Protein AF-A0A2N9XU86-F1 (afdb_monomer)

Mean predicted aligned error: 5.35 Å

Nearest PDB structures (foldseek):
  3bru-assembly1_B  TM=9.647E-01  e=7.164E-05  Cereibacter sphaeroides 2.4.1
  5lcy-assembly1_C  TM=3.429E-01  e=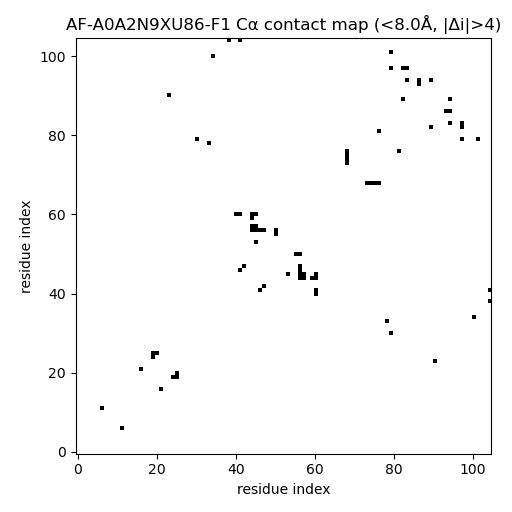9.586E+00  Salmonella enterica subsp. enterica serovar Typhimurium

Solvent-accessible surface area (backbone atoms only — not comparable to full-atom values): 6299 Å² total; per-residue (Å²): 140,77,86,78,70,80,78,51,69,67,55,56,50,51,58,48,52,71,81,29,96,40,74,63,58,44,50,52,53,50,50,54,52,49,47,56,57,49,49,53,54,47,48,67,26,70,64,37,76,92,46,82,50,69,67,56,18,50,52,52,38,54,52,52,50,52,54,60,27,53,78,52,75,59,77,57,80,60,65,64,66,57,48,65,78,45,46,94,80,50,62,90,65,45,61,62,51,50,51,54,52,60,75,70,104

pLDDT: mean 92.64, std 10.51, range [37.25, 98.5]

Foldseek 3Di:
DDPPPDDDPVNVVVVVCVPDVDPQRVVVVVLVVLLVVVVVLLCVQQVPVVDVDNVVSVVVSVVVVVVVCVVVVVPDDRPLVVCCVVVVPDDPCSNVVSVVSVVVD

Radius of gyration: 18.56 Å; Cα contacts (8 Å, |Δi|>4): 41; chains: 1; bounding box: 4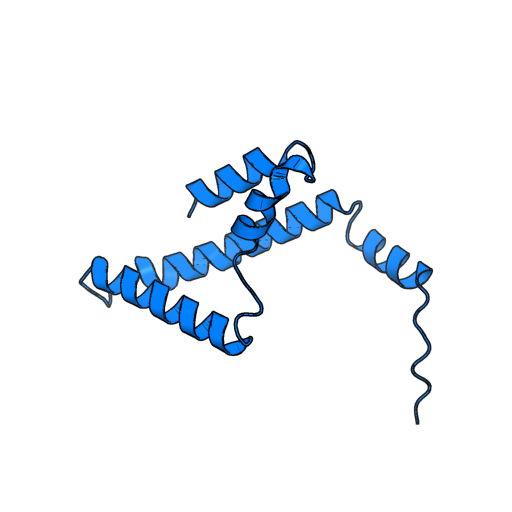0×38×49 Å

Organism: NCBI:txid1196083

Structure (mmCIF, N/CA/C/O backbone):
data_AF-A0A2N9XU86-F1
#
_entry.id   AF-A0A2N9XU86-F1
#
loop_
_atom_site.group_PDB
_atom_site.id
_atom_site.type_symbol
_atom_site.label_atom_id
_atom_site.label_alt_id
_atom_site.label_comp_id
_atom_site.label_asym_id
_atom_site.label_entity_id
_atom_site.label_seq_id
_atom_site.pdbx_PDB_ins_code
_atom_site.Cartn_x
_atom_site.Cartn_y
_atom_site.Cartn_z
_atom_site.occupancy
_atom_site.B_iso_or_equiv
_atom_site.auth_seq_id
_atom_site.auth_comp_id
_atom_site.auth_asym_id
_atom_site.auth_atom_id
_atom_site.pdbx_PDB_model_num
ATOM 1 N N . MET A 1 1 ? 7.329 -28.351 30.632 1.00 37.25 1 MET A N 1
ATOM 2 C CA . MET A 1 1 ? 7.551 -27.396 29.527 1.00 37.25 1 MET A CA 1
ATOM 3 C C . MET A 1 1 ? 6.386 -27.533 28.563 1.00 37.25 1 MET A C 1
ATOM 5 O O . MET A 1 1 ? 6.199 -28.628 28.067 1.00 37.25 1 MET A O 1
ATOM 9 N N . GLU A 1 2 ? 5.501 -26.582 28.312 1.00 47.25 2 GLU A N 1
ATOM 10 C CA . GLU A 1 2 ? 5.261 -25.232 28.819 1.00 47.25 2 GLU A CA 1
ATOM 11 C C . GLU A 1 2 ? 3.750 -25.014 28.675 1.00 47.25 2 GLU A C 1
ATOM 13 O O . GLU A 1 2 ? 3.166 -25.270 27.621 1.00 47.25 2 GLU A O 1
ATOM 18 N N . GLN A 1 3 ? 3.104 -24.578 29.751 1.00 50.62 3 GLN A N 1
ATOM 19 C CA . GLN A 1 3 ? 1.735 -24.090 29.705 1.00 50.62 3 GLN A CA 1
ATOM 20 C C . GLN A 1 3 ? 1.761 -22.726 29.008 1.00 50.62 3 GLN A C 1
ATOM 22 O O . GLN A 1 3 ? 1.964 -21.700 29.653 1.00 50.62 3 GLN A O 1
ATOM 27 N N . LEU A 1 4 ? 1.551 -22.700 27.690 1.00 56.53 4 LEU A N 1
ATOM 28 C CA . LEU A 1 4 ? 1.125 -21.481 27.004 1.00 56.53 4 LEU A CA 1
ATOM 29 C C . LEU A 1 4 ? -0.290 -21.159 27.492 1.00 56.53 4 LEU A C 1
ATOM 31 O O . LEU A 1 4 ? -1.294 -21.600 26.933 1.00 56.53 4 LEU A O 1
ATOM 35 N N . HIS A 1 5 ? -0.344 -20.438 28.610 1.00 59.62 5 HIS A N 1
ATOM 36 C CA . HIS A 1 5 ? -1.536 -19.797 29.136 1.00 59.62 5 HIS A CA 1
ATOM 37 C C . HIS A 1 5 ? -2.293 -19.130 27.983 1.00 59.62 5 HIS A C 1
ATOM 39 O O . HIS A 1 5 ? -1.756 -18.265 27.289 1.00 59.62 5 HIS A O 1
ATOM 45 N N . LYS A 1 6 ? -3.555 -19.529 27.783 1.00 70.88 6 LYS A N 1
ATOM 46 C CA . LYS A 1 6 ? -4.492 -18.822 26.907 1.00 70.88 6 LYS A CA 1
ATOM 47 C C . LYS A 1 6 ? -4.560 -17.368 27.376 1.00 70.88 6 LYS A C 1
ATOM 49 O O . LYS A 1 6 ? -5.148 -17.087 28.419 1.00 70.88 6 LYS A O 1
ATOM 54 N N . ILE A 1 7 ? -3.945 -16.456 26.627 1.00 76.25 7 ILE A N 1
ATOM 55 C CA . ILE A 1 7 ? -4.091 -15.018 26.851 1.00 76.25 7 ILE A CA 1
ATOM 56 C C . ILE A 1 7 ? -5.587 -14.700 26.771 1.00 76.25 7 ILE A C 1
ATOM 58 O O . ILE A 1 7 ? -6.250 -15.063 25.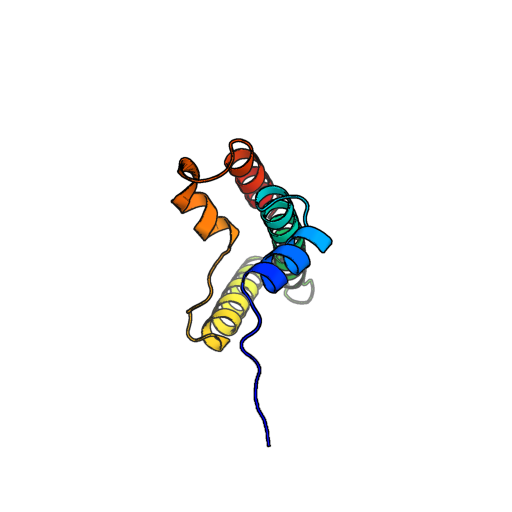796 1.00 76.25 7 ILE A O 1
ATOM 62 N N . SER A 1 8 ? -6.138 -14.067 27.807 1.00 84.62 8 SER A N 1
ATOM 63 C CA . SER A 1 8 ? -7.562 -13.739 27.831 1.00 84.62 8 SER A CA 1
ATOM 64 C C . SER A 1 8 ? -7.882 -12.649 26.806 1.00 84.62 8 SER A C 1
ATOM 66 O O . SER A 1 8 ? -7.087 -11.739 26.557 1.00 84.62 8 SER A O 1
ATOM 68 N N . PHE A 1 9 ? -9.078 -12.714 26.219 1.00 83.31 9 PHE A N 1
ATOM 69 C CA . PHE A 1 9 ? -9.549 -11.693 25.280 1.00 83.31 9 PHE A CA 1
ATOM 70 C C . PHE A 1 9 ? -9.537 -10.286 25.903 1.00 83.31 9 PHE A C 1
ATOM 72 O O . PHE A 1 9 ? -9.148 -9.319 25.251 1.00 83.31 9 PHE A O 1
ATOM 79 N N . ASP A 1 10 ? -9.870 -10.181 27.191 1.00 85.44 10 ASP A N 1
ATOM 80 C CA . ASP A 1 10 ? -9.838 -8.917 27.931 1.00 85.44 10 ASP A CA 1
ATOM 81 C C . ASP A 1 10 ? -8.435 -8.323 28.045 1.00 85.44 10 ASP A C 1
ATOM 83 O O . ASP A 1 10 ? -8.276 -7.101 28.000 1.00 85.44 10 ASP A O 1
ATOM 87 N N . TYR A 1 11 ? -7.409 -9.167 28.167 1.00 88.00 11 TYR A N 1
ATOM 88 C CA . TYR A 1 11 ? -6.025 -8.712 28.164 1.00 88.00 11 TYR A CA 1
ATOM 89 C C . TYR A 1 11 ? -5.631 -8.155 26.790 1.00 88.00 11 TYR A C 1
ATOM 91 O O . TYR A 1 11 ? -5.099 -7.049 26.711 1.00 88.00 11 TYR A O 1
ATOM 99 N N . LEU A 1 12 ? -5.963 -8.863 25.702 1.00 87.06 12 LEU A N 1
ATOM 100 C CA . LEU A 1 12 ? -5.708 -8.389 24.333 1.00 87.06 12 LEU A CA 1
ATOM 101 C C . LEU A 1 12 ? -6.425 -7.066 24.054 1.00 87.06 12 LEU A C 1
ATOM 103 O O . LEU A 1 12 ? -5.854 -6.162 23.446 1.00 87.06 12 LEU A O 1
ATOM 107 N N . LYS A 1 13 ? -7.656 -6.927 24.553 1.00 87.50 13 LYS A N 1
ATOM 108 C CA . LYS A 1 13 ? -8.430 -5.693 24.443 1.00 87.50 13 LYS A CA 1
ATOM 109 C C . LYS A 1 13 ? -7.724 -4.541 25.157 1.00 87.50 13 LYS A C 1
ATOM 111 O O . LYS A 1 13 ? -7.510 -3.499 24.547 1.00 87.50 13 LYS A O 1
ATOM 116 N N . ARG A 1 14 ? -7.312 -4.723 26.417 1.00 90.56 14 ARG A N 1
ATOM 117 C CA . ARG A 1 14 ? -6.574 -3.683 27.158 1.00 90.56 14 ARG A CA 1
ATOM 118 C C . ARG A 1 14 ? -5.250 -3.327 26.492 1.00 90.56 14 ARG A C 1
ATOM 120 O O . ARG A 1 14 ? -4.938 -2.149 26.400 1.00 90.56 14 ARG A O 1
ATOM 127 N N . SER A 1 15 ? -4.507 -4.318 26.003 1.00 93.00 15 SER A N 1
ATOM 128 C CA . SER A 1 15 ? -3.250 -4.086 25.289 1.00 93.00 15 SER A CA 1
ATOM 129 C C . SER A 1 15 ? -3.467 -3.270 24.012 1.00 93.00 15 SER A C 1
ATOM 131 O O . SER A 1 15 ? -2.744 -2.309 23.784 1.00 93.00 15 SER A O 1
ATOM 133 N N . PHE A 1 16 ? -4.505 -3.563 23.224 1.00 94.06 16 PHE A N 1
ATOM 134 C CA . PHE A 1 16 ? -4.848 -2.749 22.056 1.00 94.06 16 PHE A CA 1
ATOM 135 C C . PHE A 1 16 ? -5.169 -1.299 22.446 1.00 94.06 16 PHE A C 1
ATOM 137 O O . PHE A 1 16 ? -4.586 -0.372 21.887 1.00 94.06 16 PHE A O 1
ATOM 144 N N . TYR A 1 17 ? -6.050 -1.106 23.435 1.00 94.69 17 TYR A N 1
ATOM 145 C CA . TYR A 1 17 ? -6.479 0.231 23.857 1.00 94.69 17 TYR A CA 1
ATOM 146 C C . TYR A 1 17 ? -5.414 1.029 24.616 1.00 94.69 17 TYR A C 1
ATOM 148 O O . TYR A 1 17 ? -5.561 2.236 24.781 1.00 94.69 17 TYR A O 1
ATOM 156 N N . TYR A 1 18 ? -4.331 0.377 25.046 1.00 94.19 18 TYR A N 1
ATOM 157 C CA . TYR A 1 18 ? -3.139 1.060 25.536 1.00 94.19 18 TYR A CA 1
ATOM 158 C C . TYR A 1 18 ? -2.423 1.827 24.412 1.00 94.19 18 TYR A C 1
ATOM 160 O O . TYR A 1 18 ? -1.930 2.926 24.650 1.00 94.19 18 TYR A O 1
ATOM 168 N N . TYR A 1 19 ? -2.393 1.277 23.192 1.00 94.81 19 TYR A N 1
ATOM 169 C CA . TYR A 1 19 ? -1.719 1.894 22.041 1.00 94.81 19 TYR A CA 1
ATOM 170 C C . TYR A 1 19 ? -2.647 2.735 21.161 1.00 94.81 19 TYR A C 1
ATOM 172 O O . TYR A 1 19 ? -2.202 3.728 20.594 1.00 94.81 19 TYR A O 1
ATOM 180 N N . PHE A 1 20 ? -3.919 2.349 21.034 1.00 96.25 20 PHE A N 1
ATOM 181 C CA . PHE A 1 20 ? -4.873 2.994 20.130 1.00 96.25 20 PHE A CA 1
ATOM 182 C C . PHE A 1 20 ? -6.194 3.268 20.842 1.00 96.25 20 PHE A C 1
ATOM 184 O O . PHE A 1 20 ? -6.840 2.359 21.356 1.00 96.25 20 PHE A O 1
ATOM 191 N N . LYS A 1 21 ? -6.666 4.510 20.812 1.00 93.94 21 LYS A N 1
ATOM 192 C CA . LYS A 1 21 ? -7.943 4.933 21.402 1.00 93.94 21 LYS A CA 1
ATOM 193 C C . LYS A 1 21 ? -9.135 4.304 20.684 1.00 93.94 21 LYS A C 1
ATOM 195 O O . LYS A 1 21 ? -10.188 4.113 21.290 1.00 93.94 21 LYS A O 1
ATOM 200 N N . SER A 1 22 ? -8.997 3.963 19.402 1.00 94.25 22 SER A N 1
ATOM 201 C CA . SER A 1 22 ? -10.053 3.311 18.626 1.00 94.25 22 SER A CA 1
ATOM 202 C C . SER A 1 22 ? -9.508 2.455 17.477 1.00 94.25 22 SER A C 1
ATOM 204 O O . SER A 1 22 ? -8.355 2.573 17.063 1.00 94.25 22 SER A O 1
ATOM 206 N N . LYS A 1 23 ? -10.370 1.595 16.915 1.00 91.50 23 LYS A N 1
ATOM 207 C CA . LYS A 1 23 ? -10.064 0.867 15.670 1.00 91.50 23 LYS A CA 1
ATOM 208 C C . LYS A 1 23 ? -9.851 1.811 14.486 1.00 91.50 23 LYS A C 1
ATOM 210 O O . LYS A 1 23 ? -9.097 1.480 13.579 1.00 91.50 23 LYS A O 1
ATOM 215 N N . GLU A 1 24 ? -10.511 2.965 14.502 1.00 93.44 24 GLU A N 1
ATOM 216 C CA . GLU A 1 24 ? -10.368 3.976 13.461 1.00 93.44 24 GLU A CA 1
ATOM 217 C C . GLU A 1 24 ? -8.985 4.635 13.506 1.00 93.44 24 GLU A C 1
ATOM 219 O O . GLU A 1 24 ? -8.337 4.729 12.465 1.00 93.44 24 GLU A O 1
ATOM 224 N N . GLU A 1 25 ? -8.510 5.024 14.695 1.00 94.75 25 GLU A N 1
ATOM 225 C CA . GLU A 1 25 ? -7.160 5.57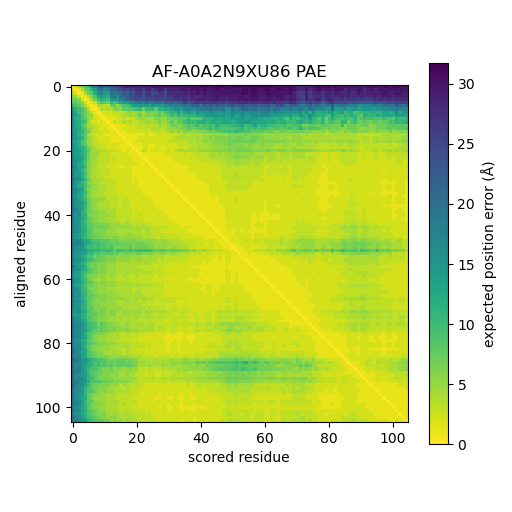6 14.892 1.00 94.75 25 GLU A CA 1
ATOM 226 C C . GLU A 1 25 ? -6.086 4.555 14.507 1.00 94.75 25 GLU A C 1
ATOM 228 O O . GLU A 1 25 ? -5.126 4.887 13.811 1.00 94.75 25 GLU A O 1
ATOM 233 N N . PHE A 1 26 ? -6.284 3.291 14.889 1.00 95.31 26 PHE A N 1
ATOM 234 C CA . PHE A 1 26 ? -5.419 2.194 14.468 1.00 95.31 26 PHE A CA 1
ATOM 235 C C . PHE A 1 26 ? -5.365 2.055 12.942 1.00 95.31 26 PHE A C 1
ATOM 237 O O . PHE A 1 26 ? -4.282 1.973 12.366 1.00 95.31 26 PHE A O 1
ATOM 244 N N . GLY A 1 27 ? -6.522 2.058 12.273 1.00 94.62 27 GLY A N 1
ATOM 245 C CA . GLY A 1 27 ? -6.586 1.936 10.819 1.00 94.62 27 GLY A CA 1
ATOM 246 C C . GLY A 1 27 ? -5.939 3.117 10.088 1.00 94.62 27 GLY A C 1
ATOM 247 O O . GLY A 1 27 ? -5.180 2.889 9.148 1.00 94.62 27 GLY A O 1
ATOM 248 N N . LYS A 1 28 ? -6.152 4.355 10.564 1.00 95.44 28 LYS A N 1
ATOM 249 C CA . LYS A 1 28 ? -5.492 5.566 10.041 1.00 95.44 28 LYS A CA 1
ATOM 250 C C . LYS A 1 28 ? -3.967 5.471 10.208 1.00 95.44 28 LYS A C 1
ATOM 252 O O . LYS A 1 28 ? -3.239 5.605 9.232 1.00 95.44 28 LYS A O 1
ATOM 257 N N . THR A 1 29 ? -3.493 5.072 11.391 1.00 96.56 29 THR A N 1
ATOM 258 C CA . THR A 1 29 ? -2.056 4.852 11.657 1.00 96.56 29 THR A CA 1
ATOM 259 C C . THR A 1 29 ? -1.438 3.796 10.729 1.00 96.56 29 THR A C 1
ATOM 261 O O . THR A 1 29 ? -0.330 3.973 10.220 1.00 96.56 29 THR A O 1
ATOM 264 N N . ILE A 1 30 ? -2.142 2.684 10.480 1.00 96.56 30 ILE A N 1
ATOM 265 C CA . ILE A 1 30 ? -1.674 1.653 9.542 1.00 96.56 30 ILE A CA 1
ATOM 266 C C . ILE A 1 30 ? -1.603 2.197 8.115 1.00 96.56 30 ILE A C 1
ATOM 268 O O . ILE A 1 30 ? -0.650 1.882 7.402 1.00 96.56 30 ILE A O 1
ATOM 272 N N . LEU A 1 31 ? -2.604 2.966 7.684 1.00 97.06 31 LEU A N 1
ATOM 273 C CA . LEU A 1 31 ? -2.626 3.563 6.352 1.00 97.06 31 LEU A CA 1
ATOM 274 C C . LEU A 1 31 ? -1.459 4.529 6.151 1.00 97.06 31 LEU A C 1
ATOM 276 O O . LEU A 1 31 ? -0.797 4.441 5.120 1.00 97.06 31 LEU A O 1
ATOM 280 N N . ASP A 1 32 ? -1.145 5.356 7.146 1.00 97.12 32 ASP A N 1
ATOM 281 C CA . ASP A 1 32 ? -0.000 6.270 7.098 1.00 97.12 32 ASP A CA 1
ATOM 282 C C . ASP A 1 32 ? 1.326 5.508 6.978 1.00 97.12 32 ASP A C 1
ATOM 284 O O . ASP A 1 32 ? 2.157 5.809 6.115 1.00 97.12 32 ASP A O 1
ATOM 288 N N . TYR A 1 33 ? 1.504 4.455 7.784 1.00 97.81 33 TYR A N 1
ATOM 289 C CA . TYR A 1 33 ? 2.680 3.590 7.688 1.00 97.81 33 TYR A CA 1
ATOM 290 C C . TYR A 1 33 ? 2.771 2.900 6.321 1.00 97.81 33 TYR A C 1
ATOM 292 O O . TYR A 1 33 ? 3.845 2.841 5.718 1.00 97.81 33 TYR A O 1
ATOM 300 N N . TYR A 1 34 ? 1.649 2.380 5.816 1.00 97.88 34 TYR A N 1
ATOM 301 C CA . TYR A 1 34 ? 1.595 1.714 4.519 1.00 97.88 34 TYR A CA 1
ATOM 302 C C . TYR A 1 34 ? 1.898 2.681 3.372 1.00 97.88 34 TYR A C 1
ATOM 304 O O . TYR A 1 34 ? 2.640 2.316 2.462 1.00 97.88 34 TYR A O 1
ATOM 312 N N . ASN A 1 35 ? 1.374 3.907 3.437 1.00 97.94 35 ASN A N 1
ATOM 313 C CA . ASN A 1 35 ? 1.652 4.972 2.482 1.00 97.94 35 ASN A CA 1
ATOM 314 C C . ASN A 1 35 ? 3.153 5.272 2.439 1.00 97.94 35 ASN A C 1
ATOM 316 O O . ASN A 1 35 ? 3.766 5.147 1.383 1.00 97.94 35 ASN A O 1
ATOM 320 N N . HIS A 1 36 ? 3.773 5.544 3.592 1.00 97.94 36 HIS A N 1
ATOM 321 C CA . HIS A 1 36 ? 5.217 5.773 3.664 1.00 97.94 36 HIS A CA 1
ATOM 322 C C . HIS A 1 36 ? 6.012 4.584 3.106 1.00 97.94 36 HIS A C 1
ATOM 324 O O . HIS A 1 36 ? 6.869 4.751 2.238 1.00 97.94 36 HIS A O 1
ATOM 330 N N . PHE A 1 37 ? 5.687 3.364 3.545 1.00 96.81 37 PHE A N 1
ATOM 331 C CA . PHE A 1 37 ? 6.334 2.150 3.057 1.00 96.81 37 PHE A CA 1
ATOM 332 C C . PHE A 1 37 ? 6.251 2.020 1.531 1.00 96.81 37 PHE A C 1
ATOM 334 O O . PHE A 1 37 ? 7.252 1.684 0.894 1.00 96.81 37 PHE A O 1
ATOM 341 N N . PHE A 1 38 ? 5.078 2.258 0.939 1.00 97.62 38 PHE A N 1
ATOM 342 C CA . PHE A 1 38 ? 4.860 2.082 -0.493 1.00 97.62 38 PHE A CA 1
ATOM 343 C C . PHE A 1 38 ? 5.498 3.206 -1.319 1.00 97.62 38 PHE A C 1
ATOM 345 O O . PHE A 1 38 ? 6.172 2.909 -2.308 1.00 97.62 38 PHE A O 1
ATOM 352 N N . THR A 1 39 ? 5.405 4.459 -0.866 1.00 97.94 39 THR A N 1
ATOM 353 C CA . THR A 1 39 ? 6.099 5.610 -1.465 1.00 97.94 39 THR A CA 1
ATOM 354 C C . THR A 1 39 ? 7.604 5.367 -1.554 1.00 97.94 39 THR A C 1
ATOM 356 O O . THR A 1 39 ? 8.210 5.593 -2.601 1.00 97.94 39 THR A O 1
ATOM 359 N N . GLU A 1 40 ? 8.227 4.817 -0.509 1.00 97.81 40 GLU A N 1
ATOM 360 C CA . GLU A 1 40 ? 9.656 4.492 -0.556 1.00 97.81 40 GLU A CA 1
ATOM 361 C C . GLU A 1 40 ? 9.973 3.368 -1.560 1.00 97.81 40 GLU A C 1
ATOM 363 O O . GLU A 1 40 ? 11.021 3.393 -2.207 1.00 97.81 40 GLU A O 1
ATOM 368 N N . LYS A 1 41 ? 9.064 2.405 -1.785 1.00 96.75 41 LYS A N 1
ATOM 369 C CA . LYS A 1 41 ? 9.233 1.395 -2.852 1.00 96.75 41 LYS A CA 1
ATOM 370 C C . LYS A 1 41 ? 9.130 1.995 -4.249 1.00 96.75 41 LYS A C 1
ATOM 372 O O . LYS A 1 41 ? 9.894 1.576 -5.122 1.00 96.75 41 LYS A O 1
ATOM 377 N N . LEU A 1 42 ? 8.216 2.943 -4.451 1.00 97.88 42 LEU A N 1
ATOM 378 C CA . LEU A 1 42 ? 8.079 3.679 -5.706 1.00 97.88 42 LEU A CA 1
ATOM 379 C C . LEU A 1 42 ? 9.349 4.486 -5.979 1.00 97.88 42 LEU A C 1
ATOM 381 O O . LEU A 1 42 ? 10.005 4.249 -6.991 1.00 97.88 42 LEU A O 1
ATOM 385 N N . LYS A 1 43 ? 9.776 5.336 -5.035 1.00 97.44 43 LYS A N 1
ATOM 386 C CA . LYS A 1 43 ? 11.000 6.147 -5.160 1.00 97.44 43 LYS A CA 1
ATOM 387 C C . LYS A 1 43 ? 12.233 5.302 -5.470 1.00 97.44 43 LYS A C 1
ATOM 389 O O . LYS A 1 43 ? 12.945 5.597 -6.423 1.00 97.44 43 LYS A O 1
ATOM 394 N N . GLN A 1 44 ? 12.445 4.202 -4.738 1.00 96.69 44 GLN A N 1
ATOM 395 C CA . GLN A 1 44 ? 13.589 3.299 -4.938 1.00 96.69 44 GLN A CA 1
ATOM 396 C C . GLN A 1 44 ? 13.726 2.764 -6.371 1.00 96.69 44 GLN A C 1
ATOM 398 O O . GLN A 1 44 ? 14.815 2.343 -6.761 1.00 96.69 44 GLN A O 1
ATOM 403 N N . ARG A 1 45 ? 12.634 2.699 -7.141 1.00 95.88 45 ARG A N 1
ATOM 404 C CA . ARG A 1 45 ? 12.635 2.145 -8.502 1.00 95.88 45 ARG A CA 1
ATOM 405 C C . ARG A 1 45 ? 12.445 3.220 -9.557 1.00 95.88 45 ARG A C 1
ATOM 407 O O . ARG A 1 45 ? 13.233 3.276 -10.495 1.00 95.88 45 ARG A O 1
ATOM 414 N N . LEU A 1 46 ? 11.451 4.082 -9.381 1.00 96.88 46 LEU A N 1
ATOM 415 C CA . LEU A 1 46 ? 11.083 5.116 -10.345 1.00 96.88 46 LEU A CA 1
ATOM 416 C C . LEU A 1 46 ? 12.078 6.283 -10.373 1.00 96.88 46 LEU A C 1
ATOM 418 O O . LEU A 1 46 ? 12.249 6.904 -11.416 1.00 96.88 46 LEU A O 1
ATOM 422 N N . LEU A 1 47 ? 12.803 6.529 -9.279 1.00 97.00 47 LEU A N 1
ATOM 423 C CA . LEU A 1 47 ? 13.850 7.556 -9.215 1.00 97.00 47 LEU A CA 1
ATOM 424 C C . LEU A 1 47 ? 15.266 6.972 -9.315 1.00 97.00 47 LEU A C 1
ATOM 426 O O . LEU A 1 47 ? 16.239 7.670 -9.062 1.00 97.00 47 LEU A O 1
ATOM 430 N N . ASN A 1 48 ? 15.418 5.695 -9.682 1.00 96.94 48 ASN A N 1
ATOM 431 C CA . ASN A 1 48 ? 16.742 5.093 -9.824 1.00 96.94 48 ASN A CA 1
ATOM 432 C C . ASN A 1 48 ? 17.428 5.565 -11.116 1.00 96.94 48 ASN A C 1
ATOM 434 O O . ASN A 1 48 ? 17.199 5.002 -12.186 1.00 96.94 48 ASN A O 1
ATOM 438 N N . GLU A 1 49 ? 18.289 6.573 -11.003 1.00 95.12 49 GLU A N 1
ATOM 439 C CA . GLU A 1 49 ? 19.029 7.172 -12.124 1.00 95.12 49 GLU A CA 1
ATOM 440 C C . GLU A 1 49 ? 20.041 6.221 -12.779 1.00 95.12 49 GLU A C 1
ATOM 442 O O . GLU A 1 49 ? 20.428 6.437 -13.925 1.00 95.12 49 GLU A O 1
ATOM 447 N N . ASN A 1 50 ? 20.392 5.110 -12.120 1.00 96.88 50 ASN A N 1
ATOM 448 C CA . ASN A 1 50 ? 21.218 4.061 -12.728 1.00 96.88 50 ASN A CA 1
ATOM 449 C C . ASN A 1 50 ? 20.483 3.294 -13.845 1.00 96.88 50 ASN A C 1
ATOM 451 O O . ASN A 1 50 ? 21.104 2.525 -14.574 1.00 96.88 50 ASN A O 1
ATOM 455 N N . ILE A 1 51 ? 19.161 3.463 -13.968 1.00 96.19 51 ILE A N 1
ATOM 456 C CA . ILE A 1 51 ? 18.348 2.904 -15.051 1.00 96.19 51 ILE A CA 1
ATO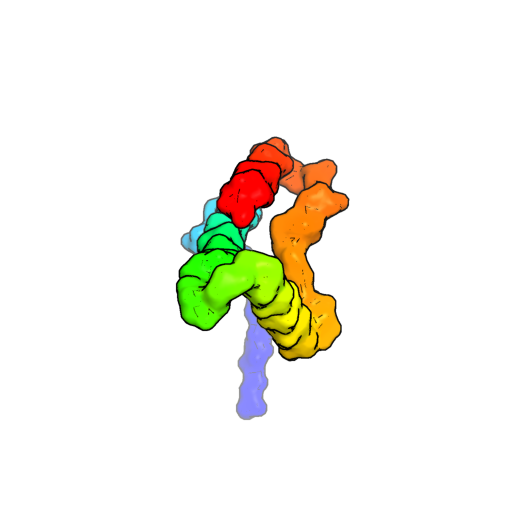M 457 C C . ILE A 1 51 ? 17.901 4.066 -15.940 1.00 96.19 51 ILE A C 1
ATOM 459 O O . ILE A 1 51 ? 16.958 4.787 -15.617 1.00 96.19 51 ILE A O 1
ATOM 463 N N . SER A 1 52 ? 18.566 4.252 -17.081 1.00 93.00 52 SER A N 1
ATOM 464 C CA . SER A 1 52 ? 18.335 5.425 -17.934 1.00 93.00 52 SER A CA 1
ATOM 465 C C . SER A 1 52 ? 16.908 5.477 -18.501 1.00 93.00 52 SER A C 1
ATOM 467 O O . SER A 1 52 ? 16.268 6.530 -18.478 1.00 93.00 52 SER A O 1
ATOM 469 N N . SER A 1 53 ? 16.360 4.340 -18.944 1.00 97.44 53 SER A N 1
ATOM 470 C CA . SER A 1 53 ? 15.001 4.267 -19.498 1.00 97.44 53 SER A CA 1
ATOM 471 C C . SER A 1 53 ? 13.929 4.387 -18.406 1.00 97.44 53 SER A C 1
ATOM 473 O O . SER A 1 53 ? 13.916 3.634 -17.431 1.00 97.44 53 SER A O 1
ATOM 475 N N . ALA A 1 54 ? 12.993 5.325 -18.577 1.00 96.81 54 ALA A N 1
ATOM 476 C CA . ALA A 1 54 ? 11.841 5.480 -17.684 1.00 96.81 54 ALA A CA 1
ATOM 477 C C . ALA A 1 54 ? 10.934 4.237 -17.696 1.00 96.81 54 ALA A C 1
ATOM 479 O O . ALA A 1 54 ? 10.466 3.793 -16.647 1.00 96.81 54 ALA A O 1
ATOM 480 N N . LEU A 1 55 ? 10.745 3.626 -18.869 1.00 98.00 55 LEU A N 1
ATOM 481 C CA . LEU A 1 55 ? 9.956 2.405 -19.006 1.00 98.00 55 LEU A CA 1
ATOM 482 C C . LEU A 1 55 ? 10.610 1.231 -18.258 1.00 98.00 55 LEU A C 1
ATOM 484 O O . LEU A 1 55 ? 9.927 0.487 -17.556 1.00 98.00 55 LEU A O 1
ATOM 488 N N . GLU A 1 56 ? 11.939 1.117 -18.314 1.00 98.12 56 GLU A N 1
ATOM 489 C CA . GLU A 1 56 ? 12.675 0.089 -17.565 1.00 98.12 56 GLU A CA 1
ATOM 490 C C . GLU A 1 56 ? 12.555 0.268 -16.048 1.00 98.12 56 GLU A C 1
ATOM 492 O O . GLU A 1 56 ? 12.465 -0.714 -15.311 1.00 98.12 56 GLU A O 1
ATOM 497 N N . ARG A 1 57 ? 12.472 1.507 -15.548 1.00 98.50 57 ARG A N 1
ATOM 498 C CA . ARG A 1 57 ? 12.211 1.760 -14.121 1.00 98.50 57 ARG A CA 1
ATOM 499 C C . ARG A 1 57 ? 10.836 1.252 -13.686 1.00 98.50 57 ARG A C 1
ATOM 501 O O . ARG A 1 57 ? 10.723 0.643 -12.618 1.00 98.50 57 ARG A O 1
ATOM 508 N N . ILE A 1 58 ? 9.814 1.428 -14.528 1.00 97.94 58 ILE A N 1
ATOM 509 C CA . ILE A 1 58 ? 8.468 0.880 -14.298 1.00 97.94 58 ILE A CA 1
ATOM 510 C C . ILE A 1 58 ? 8.509 -0.654 -14.322 1.00 97.94 58 ILE A C 1
ATOM 512 O O . ILE A 1 58 ? 8.022 -1.297 -13.389 1.00 97.94 58 ILE A O 1
ATOM 516 N N . HIS A 1 59 ? 9.154 -1.265 -15.321 1.00 98.06 59 HIS A N 1
ATOM 517 C CA . HIS A 1 59 ? 9.321 -2.722 -15.371 1.00 98.06 59 HIS A CA 1
ATOM 518 C C . HIS A 1 59 ? 10.065 -3.266 -14.147 1.00 98.06 59 HIS A C 1
ATOM 520 O O . HIS A 1 59 ? 9.662 -4.284 -13.571 1.00 98.06 59 HIS A O 1
ATOM 526 N N . ALA A 1 60 ? 11.110 -2.573 -13.695 1.00 97.94 60 ALA A N 1
ATOM 527 C CA . ALA A 1 60 ? 11.868 -2.934 -12.507 1.00 97.94 60 ALA A CA 1
ATOM 528 C C . ALA A 1 60 ? 11.019 -2.841 -11.228 1.00 97.94 60 ALA A C 1
ATOM 530 O O . ALA A 1 60 ? 11.167 -3.687 -10.339 1.00 97.94 60 ALA A O 1
ATOM 531 N N . PHE A 1 61 ? 10.127 -1.849 -11.125 1.00 98.00 61 PHE A N 1
ATOM 532 C CA . PHE A 1 61 ? 9.147 -1.752 -10.042 1.00 98.00 61 PHE A CA 1
ATOM 533 C C . PHE A 1 61 ? 8.166 -2.930 -10.066 1.00 98.00 61 PHE A C 1
ATOM 535 O O . PHE A 1 61 ? 8.074 -3.660 -9.075 1.00 98.00 61 PHE A O 1
ATOM 542 N N . CYS A 1 62 ? 7.512 -3.186 -11.203 1.00 97.75 62 CYS A N 1
ATOM 543 C CA . CYS A 1 62 ? 6.553 -4.283 -11.364 1.00 97.75 62 CYS A CA 1
ATOM 544 C C . CYS A 1 62 ? 7.184 -5.651 -11.063 1.00 97.75 62 CYS A C 1
ATOM 546 O O . CYS A 1 62 ? 6.611 -6.468 -10.339 1.00 97.75 62 CYS A O 1
ATOM 548 N N . THR A 1 63 ? 8.405 -5.883 -11.547 1.00 97.69 63 THR A N 1
ATOM 549 C CA . THR A 1 63 ? 9.163 -7.113 -11.280 1.00 97.69 63 THR A CA 1
ATOM 550 C C . THR A 1 63 ? 9.443 -7.270 -9.790 1.00 97.69 63 THR A C 1
ATOM 552 O O . THR A 1 63 ? 9.196 -8.331 -9.216 1.00 97.69 63 THR A O 1
ATOM 555 N N . LYS A 1 64 ? 9.897 -6.202 -9.119 1.00 96.56 64 LYS A N 1
ATOM 556 C CA . LYS A 1 64 ? 10.161 -6.241 -7.677 1.00 96.56 64 LYS A CA 1
ATOM 557 C C . LYS A 1 64 ? 8.882 -6.474 -6.871 1.00 96.56 64 LYS A C 1
ATOM 559 O O . LYS A 1 64 ? 8.918 -7.248 -5.912 1.00 96.56 64 LYS A O 1
ATOM 564 N N .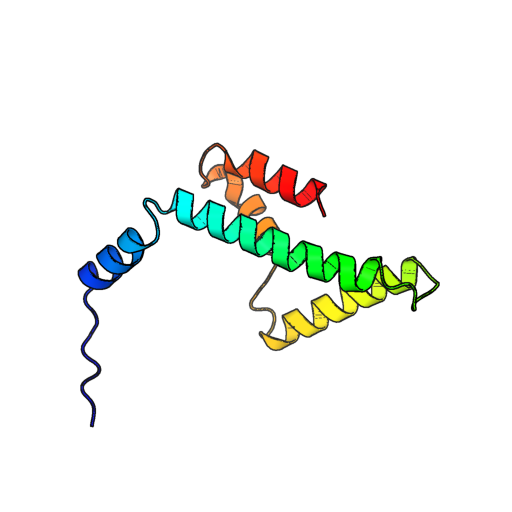 ALA A 1 65 ? 7.773 -5.844 -7.254 1.00 96.56 65 ALA A N 1
ATOM 565 C CA . ALA A 1 65 ? 6.467 -6.061 -6.640 1.00 96.56 65 ALA A CA 1
ATOM 566 C C . ALA A 1 65 ? 6.042 -7.534 -6.762 1.00 96.56 65 ALA A C 1
ATOM 568 O O . ALA A 1 65 ? 5.767 -8.167 -5.743 1.00 96.56 65 ALA A O 1
ATOM 569 N N . LYS A 1 66 ? 6.118 -8.118 -7.967 1.00 97.50 66 LYS A N 1
ATOM 570 C CA . LYS A 1 66 ? 5.824 -9.539 -8.214 1.00 97.50 66 LYS A CA 1
ATOM 571 C C . LYS A 1 66 ? 6.675 -10.467 -7.341 1.00 97.50 66 LYS A C 1
ATOM 573 O O . LYS A 1 66 ? 6.127 -11.347 -6.682 1.00 97.50 66 LYS A O 1
ATOM 578 N N . THR A 1 67 ? 7.991 -10.255 -7.277 1.00 96.88 67 THR A N 1
ATOM 579 C CA . THR A 1 67 ? 8.888 -11.067 -6.432 1.00 96.88 67 THR A CA 1
ATOM 580 C C . THR A 1 67 ? 8.532 -10.957 -4.948 1.00 96.88 67 THR A C 1
ATOM 582 O O . THR A 1 67 ? 8.522 -11.957 -4.232 1.00 96.88 67 THR A O 1
ATOM 585 N N . ASN A 1 68 ? 8.208 -9.752 -4.469 1.00 94.69 68 ASN A N 1
ATOM 586 C CA . ASN A 1 68 ? 7.804 -9.550 -3.078 1.00 94.69 68 ASN A CA 1
ATOM 587 C C . ASN A 1 68 ? 6.461 -10.232 -2.760 1.00 94.69 68 ASN A C 1
ATOM 589 O O . ASN A 1 68 ? 6.307 -10.760 -1.661 1.00 94.69 68 ASN A O 1
ATOM 593 N N . MET A 1 69 ? 5.505 -10.241 -3.694 1.00 97.00 69 MET A N 1
ATOM 594 C CA . MET A 1 69 ? 4.232 -10.956 -3.537 1.00 97.00 69 MET A CA 1
ATOM 595 C C . MET A 1 69 ? 4.435 -12.477 -3.534 1.00 97.00 69 MET A C 1
ATOM 597 O O . MET A 1 69 ? 3.853 -13.173 -2.700 1.00 97.00 69 MET A O 1
ATOM 601 N N . ALA A 1 70 ? 5.316 -12.987 -4.403 1.00 97.75 70 ALA A N 1
ATOM 602 C CA . ALA A 1 70 ? 5.641 -14.410 -4.491 1.00 97.75 70 ALA A CA 1
ATOM 603 C C . ALA A 1 70 ? 6.216 -14.969 -3.177 1.00 97.75 70 ALA A C 1
ATOM 605 O O . ALA A 1 70 ? 5.857 -16.076 -2.787 1.00 97.75 70 ALA A O 1
ATOM 606 N N . LYS A 1 71 ? 7.015 -14.182 -2.434 1.00 97.00 71 LYS A N 1
ATOM 607 C CA . LYS A 1 71 ? 7.520 -14.548 -1.091 1.00 97.00 71 LYS A CA 1
ATOM 608 C C . LYS A 1 71 ? 6.409 -14.993 -0.129 1.00 97.00 71 LYS A C 1
ATOM 610 O O . LYS A 1 71 ? 6.661 -15.780 0.778 1.00 97.00 71 LYS A O 1
ATOM 615 N N . TYR A 1 72 ? 5.199 -14.464 -0.294 1.00 96.81 72 TYR A N 1
ATOM 616 C CA . TYR A 1 72 ? 4.051 -14.760 0.561 1.00 96.81 72 TYR A CA 1
ATOM 617 C C . TYR A 1 72 ? 2.994 -15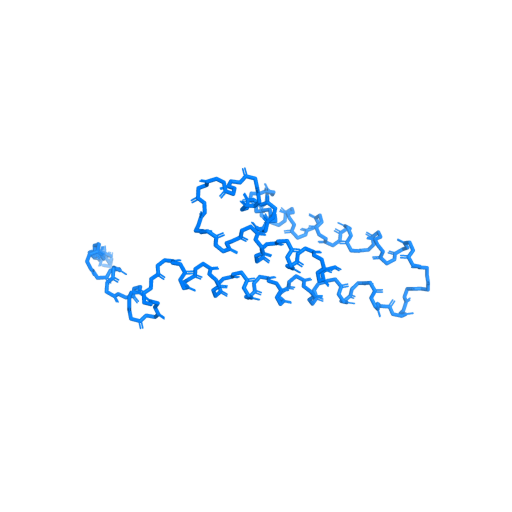.605 -0.154 1.00 96.81 72 TYR A C 1
ATOM 619 O O . TYR A 1 72 ? 1.821 -15.530 0.207 1.00 96.81 72 TYR A O 1
ATOM 627 N N . ASN A 1 73 ? 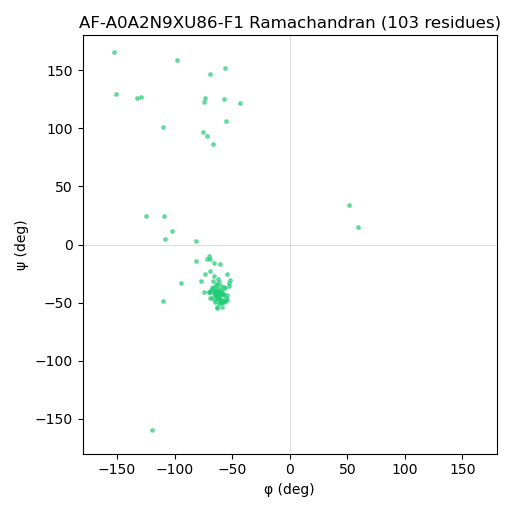3.384 -16.373 -1.178 1.00 97.75 73 ASN A N 1
ATOM 628 C CA . ASN A 1 73 ? 2.482 -17.190 -1.995 1.00 97.75 73 ASN A CA 1
ATOM 629 C C . ASN A 1 73 ? 1.289 -16.388 -2.540 1.00 97.75 73 ASN A C 1
ATOM 631 O O . ASN A 1 73 ? 0.181 -16.903 -2.617 1.00 97.75 73 ASN A O 1
ATOM 635 N N . PHE A 1 74 ? 1.501 -15.104 -2.854 1.00 96.19 74 PHE A N 1
ATOM 636 C CA . PHE A 1 74 ? 0.459 -14.180 -3.319 1.00 96.19 74 PHE A CA 1
ATOM 637 C C . PHE A 1 74 ? -0.720 -13.974 -2.346 1.00 96.19 74 PHE A C 1
ATOM 639 O O . PHE A 1 74 ? -1.712 -13.349 -2.704 1.00 96.19 74 PHE A O 1
ATOM 646 N N . ASN A 1 75 ? -0.584 -14.380 -1.079 1.00 96.75 75 ASN A N 1
ATOM 647 C CA . ASN A 1 75 ? -1.613 -14.205 -0.045 1.00 96.75 75 ASN A CA 1
ATOM 648 C C . ASN A 1 75 ? -1.618 -12.801 0.590 1.00 96.75 75 ASN A C 1
ATOM 650 O O . ASN A 1 75 ? -2.361 -12.541 1.535 1.00 96.75 75 ASN A O 1
ATOM 654 N N . ARG A 1 76 ? -0.764 -11.886 0.113 1.00 94.31 76 ARG A N 1
ATOM 655 C CA . ARG A 1 76 ? -0.706 -10.482 0.546 1.00 94.31 76 ARG A CA 1
ATOM 656 C C . ARG A 1 76 ? -0.748 -9.577 -0.681 1.00 94.31 76 ARG A C 1
ATOM 658 O O . ARG A 1 76 ? 0.060 -9.747 -1.591 1.00 94.31 76 ARG A O 1
ATOM 665 N N . GLY A 1 77 ? -1.677 -8.624 -0.682 1.00 92.88 77 GLY A N 1
ATOM 666 C CA . GLY A 1 77 ? -1.895 -7.683 -1.782 1.00 92.88 77 GLY A CA 1
ATOM 667 C C . GLY A 1 77 ? -1.701 -6.221 -1.378 1.00 92.88 77 GLY A C 1
ATOM 668 O O . GLY A 1 77 ? -1.056 -5.913 -0.374 1.00 92.88 77 GLY A O 1
ATOM 669 N N . CYS A 1 78 ? -2.278 -5.319 -2.173 1.00 95.88 78 CYS A N 1
ATOM 670 C CA . CYS A 1 78 ? -2.311 -3.893 -1.864 1.00 95.88 78 CYS A CA 1
ATOM 671 C C . CYS A 1 78 ? -3.334 -3.613 -0.755 1.00 95.88 78 CYS A C 1
ATOM 673 O O . CYS A 1 78 ? -4.512 -3.934 -0.916 1.00 95.88 78 CYS A O 1
ATOM 675 N N . LEU A 1 79 ? -2.896 -3.011 0.356 1.00 96.19 79 LEU A N 1
ATOM 676 C CA . LEU A 1 79 ? -3.793 -2.664 1.462 1.00 96.19 79 LEU A CA 1
ATOM 677 C C . LEU A 1 79 ? -4.814 -1.605 1.031 1.00 96.19 79 LEU A C 1
ATOM 679 O O . LEU A 1 79 ? -6.010 -1.811 1.211 1.00 96.19 79 LEU A O 1
ATOM 683 N N . VAL A 1 80 ? -4.343 -0.516 0.415 1.00 96.75 80 VAL A N 1
ATOM 684 C CA . VAL A 1 80 ? -5.198 0.572 -0.089 1.00 96.75 80 VAL A CA 1
ATOM 685 C C . VAL A 1 80 ? -6.198 0.028 -1.104 1.00 96.75 80 VAL A C 1
ATOM 687 O O . VAL A 1 80 ? -7.397 0.192 -0.920 1.00 96.75 80 VAL A O 1
ATOM 690 N N . GLY A 1 81 ? -5.736 -0.746 -2.091 1.00 95.56 81 GLY A N 1
ATOM 691 C CA . GLY A 1 81 ? -6.619 -1.362 -3.084 1.00 95.56 81 GLY A CA 1
ATOM 692 C C . GLY A 1 81 ? -7.648 -2.328 -2.484 1.00 95.56 81 GLY A C 1
ATOM 693 O O . GLY A 1 81 ? -8.764 -2.426 -2.991 1.00 95.56 81 GLY A O 1
ATOM 694 N N . LYS A 1 82 ? -7.315 -3.034 -1.393 1.00 95.06 82 LYS A N 1
ATOM 695 C CA . LYS A 1 82 ? -8.271 -3.895 -0.678 1.00 95.06 82 LYS A CA 1
ATOM 696 C C . LYS A 1 82 ? -9.333 -3.075 0.056 1.00 95.06 82 LYS A C 1
ATOM 698 O O . LYS A 1 82 ? -10.498 -3.468 0.045 1.00 95.06 82 LYS A O 1
ATOM 703 N N . LEU A 1 83 ? -8.940 -1.973 0.692 1.00 95.31 83 LEU A N 1
ATOM 704 C CA . LEU A 1 83 ? -9.858 -1.098 1.420 1.00 95.31 83 LEU A CA 1
ATOM 705 C C . LEU A 1 83 ? -10.777 -0.329 0.465 1.00 95.31 83 LEU A C 1
ATOM 707 O O . LEU A 1 83 ? -11.977 -0.307 0.707 1.00 95.31 83 LEU A O 1
ATOM 711 N N . MET A 1 84 ? -10.256 0.173 -0.659 1.00 95.12 84 MET A N 1
ATOM 712 C CA . MET A 1 84 ? -11.053 0.870 -1.681 1.00 95.12 84 MET A CA 1
ATOM 713 C C . MET A 1 84 ? -12.205 0.005 -2.228 1.00 95.12 84 MET A C 1
ATOM 715 O O . MET A 1 84 ? -13.319 0.466 -2.436 1.00 95.12 84 MET A O 1
ATOM 719 N N . GLN A 1 85 ? -11.991 -1.306 -2.373 1.00 93.88 85 GLN A N 1
ATOM 720 C CA . GLN A 1 85 ? -13.050 -2.238 -2.795 1.00 93.88 85 GLN A CA 1
ATOM 721 C C . GLN A 1 85 ? -14.145 -2.479 -1.739 1.00 93.88 85 GLN A C 1
ATOM 723 O O . GLN A 1 85 ? -15.138 -3.133 -2.037 1.00 93.88 85 GLN A O 1
ATOM 728 N N . ASN A 1 86 ? -13.957 -2.017 -0.500 1.00 92.44 86 ASN A N 1
ATOM 729 C CA . ASN A 1 86 ? -14.884 -2.208 0.619 1.00 92.44 86 ASN A CA 1
ATOM 730 C C . ASN A 1 86 ? -15.287 -0.863 1.254 1.00 92.44 86 ASN A C 1
ATOM 732 O O . ASN A 1 86 ? -15.649 -0.831 2.430 1.00 92.44 86 ASN A O 1
ATOM 736 N N . GLU A 1 87 ? -15.216 0.240 0.498 1.00 88.31 87 GLU A N 1
ATOM 737 C CA . GLU A 1 87 ? -15.444 1.610 0.989 1.00 88.31 87 GLU A CA 1
ATOM 738 C C . GLU A 1 87 ? -16.771 1.798 1.729 1.00 88.31 87 GLU A C 1
ATOM 740 O O . GLU A 1 87 ? -16.802 2.488 2.744 1.00 88.31 87 GLU A O 1
ATOM 745 N N . SER A 1 88 ? -17.841 1.121 1.299 1.00 90.38 88 SER A N 1
ATOM 746 C CA . SER A 1 88 ? -19.167 1.172 1.937 1.00 90.38 88 SER A CA 1
ATOM 747 C C . SER A 1 88 ? -19.188 0.699 3.396 1.00 90.38 88 SER A C 1
ATOM 749 O O . SER A 1 88 ? -20.152 0.961 4.112 1.00 90.38 88 SER A O 1
ATOM 751 N N . HIS A 1 89 ? -18.150 -0.013 3.839 1.00 91.69 89 HIS A N 1
ATOM 752 C CA . HIS A 1 89 ? -18.013 -0.538 5.197 1.00 91.69 89 HIS A CA 1
ATOM 753 C C . HIS A 1 89 ? -16.950 0.197 6.024 1.00 91.69 89 HIS A C 1
ATOM 755 O O . HIS A 1 89 ? -16.654 -0.220 7.147 1.00 91.69 89 HIS A O 1
ATOM 761 N N . LEU A 1 90 ? -16.349 1.256 5.478 1.00 92.69 90 LEU A N 1
ATOM 762 C CA . LEU A 1 90 ? -15.305 2.026 6.144 1.00 92.69 90 LEU A CA 1
ATOM 763 C C . LEU A 1 90 ? -15.872 3.286 6.815 1.00 92.69 90 LEU A C 1
ATOM 765 O O . LEU A 1 90 ? -16.955 3.750 6.457 1.00 92.69 90 LEU A O 1
ATOM 769 N N . PRO A 1 91 ? -15.153 3.856 7.801 1.00 93.50 91 PRO A N 1
ATOM 770 C CA . PRO A 1 91 ? -15.523 5.140 8.387 1.00 93.50 91 PRO A CA 1
ATOM 771 C C . PRO A 1 91 ? -15.627 6.254 7.327 1.00 93.50 91 PRO A C 1
ATOM 773 O O . PRO A 1 91 ? -14.892 6.202 6.338 1.00 93.50 91 PRO A O 1
ATOM 776 N N . PRO A 1 92 ? -16.466 7.288 7.538 1.00 92.31 92 PRO A N 1
ATOM 777 C CA . PRO A 1 92 ? -16.796 8.287 6.512 1.00 92.31 92 PRO A CA 1
ATOM 778 C C . PRO A 1 92 ? -15.600 8.976 5.834 1.00 92.31 92 PRO A C 1
ATOM 780 O O . PRO A 1 92 ? -15.664 9.272 4.645 1.00 92.31 92 PRO A O 1
ATOM 783 N N . ASP A 1 93 ? -14.494 9.189 6.553 1.00 93.00 93 ASP A N 1
ATOM 784 C CA . ASP A 1 93 ? -13.312 9.883 6.020 1.00 93.00 93 ASP A CA 1
ATOM 785 C C . ASP A 1 93 ? -12.392 8.988 5.167 1.00 93.00 93 ASP A C 1
ATOM 787 O O . ASP A 1 93 ? -11.488 9.483 4.490 1.00 93.00 93 ASP A O 1
ATOM 791 N N . TYR A 1 94 ? -12.562 7.661 5.218 1.00 94.94 94 TYR A N 1
ATOM 792 C CA . TYR A 1 94 ? -11.630 6.719 4.588 1.00 94.94 94 TYR A CA 1
ATOM 793 C C . TYR A 1 94 ? -11.578 6.828 3.061 1.00 94.94 94 TYR A C 1
ATOM 795 O O . TYR A 1 94 ? -10.465 6.806 2.542 1.00 94.94 94 TYR A O 1
ATOM 803 N N . PRO A 1 95 ? -12.692 6.961 2.318 1.00 94.19 95 PRO A N 1
ATOM 804 C CA . PRO A 1 95 ? -12.631 7.091 0.861 1.00 94.19 95 PRO A CA 1
ATOM 805 C C . PRO A 1 95 ? -11.768 8.276 0.408 1.00 94.19 95 PRO A C 1
ATOM 807 O O . PRO A 1 95 ? -10.910 8.131 -0.462 1.00 94.19 95 PRO A O 1
ATOM 810 N N . ILE A 1 96 ? -11.916 9.434 1.062 1.00 95.31 96 ILE A N 1
ATOM 811 C CA . ILE A 1 96 ? -11.110 10.631 0.779 1.00 95.31 96 ILE A CA 1
ATOM 812 C C . ILE A 1 96 ? -9.636 10.371 1.109 1.00 95.31 96 ILE A C 1
ATOM 814 O O . ILE A 1 96 ? -8.759 10.676 0.302 1.00 95.31 96 ILE A O 1
ATOM 818 N N . LEU A 1 97 ? -9.352 9.762 2.266 1.00 96.00 97 LEU A N 1
ATOM 819 C CA . LEU A 1 97 ? -7.992 9.397 2.667 1.00 96.00 97 LEU A CA 1
ATOM 820 C C . LEU A 1 97 ? -7.328 8.437 1.665 1.00 96.00 97 LEU A C 1
ATOM 822 O O . LEU A 1 97 ? -6.196 8.671 1.249 1.00 96.00 97 LEU A O 1
ATOM 826 N N . LEU A 1 98 ? -8.025 7.372 1.263 1.00 97.06 98 LEU A N 1
ATOM 827 C CA . LEU A 1 98 ? -7.523 6.373 0.317 1.00 97.06 98 LEU A CA 1
ATOM 828 C C . LEU A 1 98 ? -7.267 6.992 -1.060 1.00 97.06 98 LEU A C 1
ATOM 830 O O . LEU A 1 98 ? -6.232 6.713 -1.664 1.00 97.06 98 LEU A O 1
ATOM 834 N N . ASN A 1 99 ? -8.160 7.871 -1.523 1.00 96.56 99 ASN A N 1
ATOM 835 C CA . ASN A 1 99 ? -7.979 8.579 -2.785 1.00 96.56 99 ASN A CA 1
ATOM 836 C C . ASN A 1 99 ? -6.768 9.526 -2.741 1.00 96.56 99 ASN A C 1
ATOM 838 O O . ASN A 1 99 ? -5.959 9.544 -3.665 1.00 96.56 99 ASN A O 1
ATOM 842 N N . ASN A 1 100 ? -6.582 10.258 -1.639 1.00 97.12 100 ASN A N 1
ATOM 843 C CA . ASN A 1 100 ? -5.412 11.120 -1.453 1.00 97.12 100 ASN A CA 1
ATOM 844 C C . ASN A 1 100 ? -4.102 10.322 -1.457 1.00 97.12 100 ASN A C 1
ATOM 846 O O . ASN A 1 100 ? -3.121 10.760 -2.053 1.00 97.12 100 ASN A O 1
ATOM 850 N N . ILE A 1 101 ? -4.086 9.143 -0.823 1.00 97.69 101 ILE A N 1
ATOM 851 C CA . ILE A 1 101 ? -2.929 8.239 -0.856 1.00 97.69 101 ILE A CA 1
ATOM 852 C C . ILE A 1 101 ? -2.650 7.781 -2.291 1.00 97.69 101 ILE A C 1
ATOM 854 O O . ILE A 1 101 ? -1.504 7.826 -2.728 1.00 97.69 101 ILE A O 1
ATOM 858 N N . LEU A 1 102 ? -3.682 7.385 -3.039 1.00 96.56 102 LEU A N 1
ATOM 859 C CA . LEU A 1 102 ? -3.518 6.940 -4.421 1.00 96.56 102 LEU A CA 1
ATOM 860 C C . LEU A 1 102 ? -3.007 8.060 -5.340 1.00 96.56 102 LEU A C 1
ATOM 862 O O . LEU A 1 102 ? -2.154 7.798 -6.175 1.00 96.56 102 LEU A O 1
ATOM 866 N N . HIS A 1 103 ? -3.490 9.294 -5.172 1.00 96.62 103 HIS A N 1
ATOM 867 C CA . HIS A 1 103 ? -3.014 10.461 -5.924 1.00 96.62 103 HIS A CA 1
ATOM 868 C C . HIS A 1 103 ? -1.590 10.898 -5.555 1.00 96.62 103 HIS A C 1
ATOM 870 O O . HIS A 1 103 ? -0.946 11.594 -6.337 1.00 96.62 103 HIS A O 1
ATOM 876 N N . HIS A 1 104 ? -1.118 10.549 -4.357 1.00 95.69 104 HIS A N 1
ATOM 877 C CA . HIS A 1 104 ? 0.242 10.848 -3.919 1.00 95.69 104 HIS A CA 1
ATOM 878 C C . HIS A 1 104 ? 1.288 9.907 -4.539 1.00 95.69 104 HIS A C 1
ATOM 880 O O . HIS A 1 104 ? 2.440 10.315 -4.706 1.00 95.69 104 HIS A O 1
ATOM 886 N N . TRP A 1 105 ? 0.904 8.661 -4.820 1.00 95.56 105 TRP A N 1
ATOM 887 C CA . TRP A 1 105 ? 1.754 7.635 -5.431 1.00 95.56 105 TRP A CA 1
ATOM 888 C C . TRP A 1 105 ? 2.007 7.885 -6.916 1.00 95.56 105 TRP A C 1
ATOM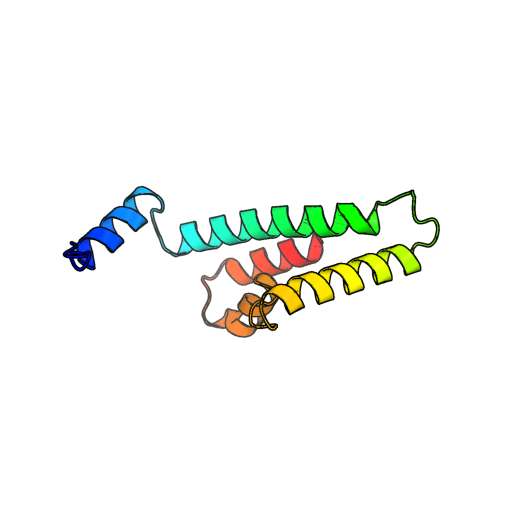 890 O O . TRP A 1 105 ? 3.167 7.652 -7.330 1.00 95.56 105 TRP A O 1
#

Sequence (105 aa):
MEQLHKISFDYLKRSFYYYFKSKEEFGKTILDYYNHFFTEKLKQRLLNENISSALERIHAFCTKAKTNMAKYNFNRGCLVGKLMQNESHLPPDYPILLNNILHHW

Secondary structure (DSSP, 8-state):
--------HHHHHHHHHHH-SSHHHHHHHHHHHHHHHHHHHHHHHHT-TTS--HHHHHHHHHHHHHHHHHTTTT----HHHHHHTTGGGS-TTHHHHHHHHHHH-